Protein AF-A0A3D3WIV9-F1 (afdb_monomer_lite)

Secondary structure (DSSP, 8-state):
------------HHHHHHHHHHHHHHHHHHHHGGGS---EEEEEEEETTTTEEEEEEEEEE-SHHHHHHTTTT-----TTEEEEEP-SS-----

Radius of gyration: 25.14 Å; chains: 1; bounding box: 45×30×82 Å

Sequence (94 aa):
MQTLARWNFNLSTRAKIAVITFALIILVCAKVSQGLANDLIRLSLYDPDHDQWHDILAELAVTPEQRRTGLMHRQYLSDHHGMLFIYEQERPLS

Structure (mmCIF, N/CA/C/O backbone):
data_AF-A0A3D3WIV9-F1
#
_entry.id   AF-A0A3D3WIV9-F1
#
loop_
_atom_site.group_PDB
_atom_site.id
_atom_site.type_symbol
_atom_site.label_atom_id
_atom_site.label_alt_id
_atom_site.label_comp_id
_atom_site.label_asym_id
_atom_site.label_entity_id
_atom_site.label_seq_id
_atom_site.pdbx_PDB_ins_code
_atom_site.Cartn_x
_atom_site.Cartn_y
_atom_site.Cartn_z
_atom_site.occupancy
_atom_site.B_iso_or_equiv
_atom_site.auth_seq_id
_atom_site.auth_comp_id
_atom_site.auth_asym_id
_atom_site.auth_atom_id
_atom_site.pdbx_PDB_model_num
ATOM 1 N N . MET A 1 1 ? -2.279 5.717 60.442 1.00 43.25 1 MET A N 1
ATOM 2 C CA . MET A 1 1 ? -1.724 5.873 59.082 1.00 43.25 1 MET A CA 1
ATOM 3 C C . MET A 1 1 ? -2.817 5.551 58.069 1.00 43.25 1 MET A C 1
ATOM 5 O O . MET A 1 1 ? -3.376 4.471 58.141 1.00 43.25 1 MET A O 1
ATOM 9 N N . GLN A 1 2 ? -3.096 6.520 57.190 1.00 49.62 2 GLN A N 1
ATOM 10 C CA . GLN A 1 2 ? -3.795 6.440 55.894 1.00 49.62 2 GLN A CA 1
ATOM 11 C C . GLN A 1 2 ? -5.292 6.068 55.875 1.00 49.62 2 GLN A C 1
ATOM 13 O O . GLN A 1 2 ? -5.693 4.931 55.653 1.00 49.62 2 GLN A O 1
ATOM 18 N N . THR A 1 3 ? -6.131 7.096 56.006 1.00 50.66 3 THR A N 1
ATOM 19 C CA . THR A 1 3 ? -7.506 7.123 55.497 1.00 50.66 3 THR A CA 1
ATOM 20 C C . THR A 1 3 ? -7.479 7.138 53.965 1.00 50.66 3 THR A C 1
ATOM 22 O O . THR A 1 3 ? -7.077 8.122 53.347 1.00 50.66 3 THR A O 1
ATOM 25 N N . LEU 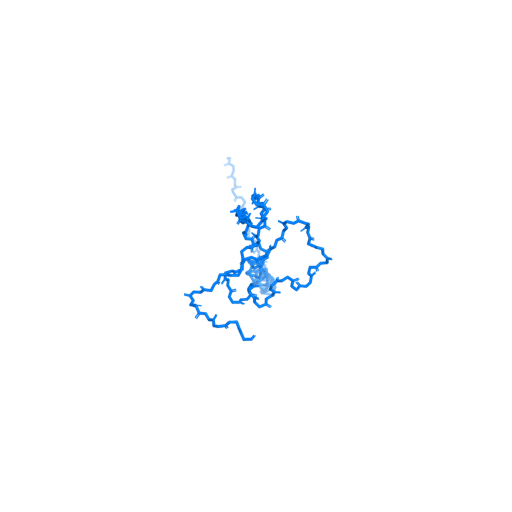A 1 4 ? -7.893 6.035 53.338 1.00 51.25 4 LEU A N 1
ATOM 26 C CA . LEU A 1 4 ? -8.054 5.944 51.886 1.00 51.25 4 LEU A CA 1
ATOM 27 C C . LEU A 1 4 ? -9.210 6.851 51.443 1.00 51.25 4 LEU A C 1
ATOM 29 O O . LEU A 1 4 ? -10.379 6.585 51.728 1.00 51.25 4 LEU A O 1
ATOM 33 N N . ALA A 1 5 ? -8.874 7.940 50.753 1.00 52.62 5 ALA A N 1
ATOM 34 C CA . ALA A 1 5 ? -9.834 8.835 50.124 1.00 52.62 5 ALA A CA 1
ATOM 35 C C . ALA A 1 5 ? -10.602 8.078 49.029 1.00 52.62 5 ALA A C 1
ATOM 37 O O . ALA A 1 5 ? -10.115 7.879 47.916 1.00 52.62 5 ALA A O 1
ATOM 38 N N . ARG A 1 6 ? -11.821 7.636 49.350 1.00 54.12 6 ARG A N 1
ATOM 39 C CA . ARG A 1 6 ? -12.764 7.081 48.376 1.00 54.12 6 ARG A CA 1
ATOM 40 C C . ARG A 1 6 ? -13.321 8.233 47.536 1.00 54.12 6 ARG A C 1
ATOM 42 O O . ARG A 1 6 ? -14.307 8.858 47.917 1.00 54.12 6 ARG A O 1
ATOM 49 N N . TRP A 1 7 ? -12.660 8.528 46.417 1.00 50.84 7 TRP A N 1
ATOM 50 C CA . TRP A 1 7 ? -13.111 9.499 45.417 1.00 50.84 7 TRP A CA 1
ATOM 51 C C . TRP A 1 7 ? -14.453 9.061 44.826 1.00 50.84 7 TRP A C 1
ATOM 53 O O . TRP A 1 7 ? -14.517 8.228 43.926 1.00 50.84 7 TRP A O 1
ATOM 63 N N . ASN A 1 8 ? -15.545 9.610 45.353 1.00 61.12 8 ASN A N 1
ATOM 64 C CA . ASN A 1 8 ? -16.885 9.360 44.846 1.00 61.12 8 ASN A CA 1
ATOM 65 C C . ASN A 1 8 ? -17.212 10.445 43.809 1.00 61.12 8 ASN A C 1
ATOM 67 O O . ASN A 1 8 ? -17.710 11.516 44.153 1.00 61.12 8 ASN A O 1
ATOM 71 N N . PHE A 1 9 ? -16.900 10.190 42.535 1.00 61.56 9 PHE A N 1
ATOM 72 C CA . PHE A 1 9 ? -17.320 11.050 41.425 1.00 61.56 9 PHE A CA 1
ATOM 73 C C . PHE A 1 9 ? -18.842 10.959 41.266 1.00 61.56 9 PHE A C 1
ATOM 75 O O . PHE A 1 9 ? -19.372 10.109 40.549 1.00 61.56 9 PHE A O 1
ATOM 82 N N . ASN A 1 10 ? -19.570 11.826 41.968 1.00 65.00 10 ASN A N 1
ATOM 83 C CA . ASN A 1 10 ? -21.022 11.895 41.877 1.00 65.00 10 ASN A CA 1
ATOM 84 C C . ASN A 1 10 ? -21.417 12.737 40.658 1.00 65.00 10 ASN A C 1
ATOM 86 O O . ASN A 1 10 ? -21.751 13.916 40.746 1.00 65.00 10 ASN A O 1
ATOM 90 N N . LEU A 1 11 ? -21.274 12.127 39.484 1.00 63.56 11 LEU A N 1
ATOM 91 C CA . LEU A 1 11 ? -21.580 12.755 38.209 1.00 63.56 11 LEU A CA 1
ATOM 92 C C . LEU A 1 11 ? -23.107 12.776 38.008 1.00 63.56 11 LEU A C 1
ATOM 94 O O . LEU A 1 11 ? -23.766 11.740 38.142 1.00 63.56 11 LEU A O 1
ATOM 98 N N . SER A 1 12 ? -23.684 13.941 37.697 1.00 74.69 12 SER A N 1
ATOM 99 C CA . SER A 1 12 ? -25.124 14.063 37.427 1.00 74.69 12 SER A CA 1
ATOM 100 C C . SER A 1 12 ? -25.539 13.155 36.259 1.00 74.69 12 SER A C 1
ATOM 102 O O . SER A 1 12 ? -24.744 12.891 35.354 1.00 74.69 12 SER A O 1
ATOM 104 N N . THR A 1 13 ? -26.786 12.669 36.244 1.00 71.12 13 THR A N 1
ATOM 105 C CA . THR A 1 13 ? -27.288 11.737 35.209 1.00 71.12 13 THR A CA 1
ATOM 106 C C . THR A 1 13 ? -27.032 12.252 33.787 1.00 71.12 13 THR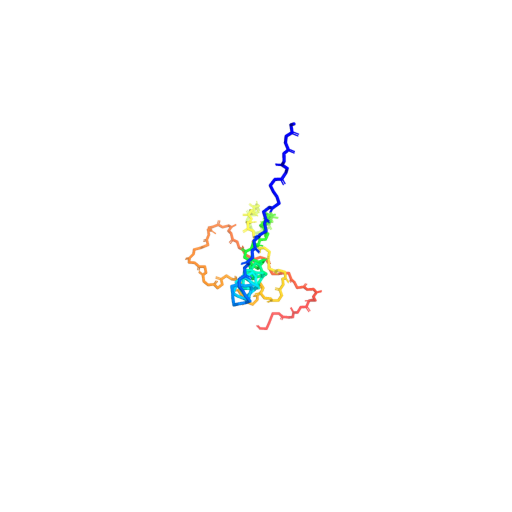 A C 1
ATOM 108 O O . THR A 1 13 ? -26.656 11.487 32.906 1.00 71.12 13 THR A O 1
ATOM 111 N N . ARG A 1 14 ? -27.130 13.573 33.584 1.00 76.38 14 ARG A N 1
ATOM 112 C CA . ARG A 1 14 ? -26.835 14.255 32.313 1.00 76.38 14 ARG A CA 1
ATOM 113 C C . ARG A 1 14 ? -25.359 14.178 31.913 1.00 76.38 14 ARG A C 1
ATOM 115 O O . ARG A 1 14 ? -25.056 13.932 30.751 1.00 76.38 14 ARG A O 1
ATOM 122 N N . ALA A 1 15 ? -24.450 14.347 32.868 1.00 77.94 15 ALA A N 1
ATOM 123 C CA . ALA A 1 15 ? -23.017 14.270 32.616 1.00 77.94 15 ALA A CA 1
ATOM 124 C C . ALA A 1 15 ? -22.549 12.820 32.384 1.00 77.94 15 ALA A C 1
ATOM 126 O O . ALA A 1 15 ? -21.679 12.594 31.551 1.00 77.94 15 ALA A O 1
ATOM 127 N N . LYS A 1 16 ? -23.189 11.820 33.010 1.00 79.56 16 LYS A N 1
ATOM 128 C CA . LYS A 1 16 ? -22.961 10.399 32.679 1.00 79.56 16 LYS A CA 1
ATOM 129 C C . LYS A 1 16 ? -23.355 10.080 31.237 1.00 79.56 16 LYS A C 1
ATOM 131 O O . LYS A 1 16 ? -22.587 9.435 30.534 1.00 79.56 16 LYS A O 1
ATOM 136 N N . ILE A 1 17 ? -24.513 10.571 30.790 1.00 81.44 17 ILE A N 1
ATOM 137 C CA . ILE A 1 17 ? -24.978 10.384 29.407 1.00 81.44 17 ILE A CA 1
ATOM 138 C C . ILE A 1 17 ? -23.996 11.022 28.420 1.00 81.44 17 ILE A C 1
ATOM 140 O O . ILE A 1 17 ? -23.601 10.357 27.472 1.00 81.44 17 ILE A O 1
ATOM 144 N N . ALA A 1 18 ? -23.552 12.258 28.674 1.00 82.25 18 ALA A N 1
ATOM 145 C CA . ALA A 1 18 ? -22.577 12.946 27.824 1.00 82.25 18 ALA A CA 1
ATOM 146 C C . ALA A 1 18 ? -21.222 12.219 27.743 1.00 82.25 18 ALA A C 1
ATOM 148 O O . ALA A 1 18 ? -20.632 12.129 26.671 1.00 82.25 18 ALA A O 1
ATOM 149 N N . VAL A 1 19 ? -20.734 11.666 28.857 1.00 85.62 19 VAL A N 1
ATOM 150 C CA . VAL A 1 19 ? -19.489 10.882 28.867 1.00 85.62 19 VAL A CA 1
ATOM 151 C C . VAL A 1 19 ? -19.659 9.576 28.091 1.00 85.62 19 VAL A C 1
ATOM 153 O O . VAL A 1 19 ? -18.771 9.208 27.328 1.00 85.62 19 VAL A O 1
ATOM 156 N N . ILE A 1 20 ? -20.801 8.898 28.236 1.00 87.00 20 ILE A N 1
ATOM 157 C CA . ILE A 1 20 ? -21.091 7.659 27.504 1.00 87.00 20 ILE A CA 1
ATOM 158 C C . ILE A 1 20 ? -21.209 7.928 26.002 1.00 87.00 20 ILE A C 1
ATOM 160 O O . ILE A 1 20 ? -20.626 7.185 25.218 1.00 87.00 20 ILE A O 1
ATOM 164 N N . THR A 1 21 ? -21.913 8.983 25.581 1.00 85.00 21 THR A N 1
ATOM 165 C CA . THR A 1 21 ? -22.030 9.326 24.156 1.00 85.00 21 THR A CA 1
ATOM 166 C C . THR A 1 21 ? -20.694 9.754 23.567 1.00 85.00 21 THR A C 1
ATOM 168 O O . THR A 1 21 ? -20.350 9.311 22.475 1.00 85.00 21 THR A O 1
ATOM 171 N N . PHE A 1 22 ? -19.899 10.544 24.291 1.00 86.00 22 PHE A N 1
ATOM 172 C CA . PHE A 1 22 ? -18.556 10.920 23.854 1.00 86.00 22 PHE A CA 1
ATOM 173 C C . PHE A 1 22 ? -17.625 9.701 23.741 1.00 86.00 22 PHE A C 1
ATOM 175 O O . PHE A 1 22 ? -16.928 9.548 22.740 1.00 86.00 22 PHE A O 1
ATOM 182 N N . ALA A 1 23 ? -17.675 8.777 24.707 1.00 84.56 23 ALA A N 1
ATOM 183 C CA . ALA A 1 23 ? -16.933 7.518 24.648 1.00 84.56 23 ALA A CA 1
ATOM 184 C C . ALA A 1 23 ? -17.390 6.622 23.480 1.00 84.56 23 ALA A C 1
ATOM 186 O O . ALA A 1 23 ? -16.554 6.014 22.813 1.00 84.56 23 ALA A O 1
ATOM 187 N N . LEU A 1 24 ? -18.695 6.581 23.185 1.00 84.69 24 LEU A N 1
ATOM 188 C CA . LEU A 1 24 ? -19.253 5.874 22.026 1.00 84.69 24 LEU A CA 1
ATOM 189 C C . LEU A 1 24 ? -18.765 6.467 20.700 1.00 84.69 24 LEU A C 1
ATOM 191 O O . LEU A 1 24 ? -18.384 5.718 19.804 1.00 84.69 24 LEU A O 1
ATOM 195 N N . ILE A 1 25 ? -18.721 7.795 20.583 1.00 84.44 25 ILE A N 1
ATOM 196 C CA . ILE A 1 25 ? -18.210 8.486 19.389 1.00 84.44 25 ILE A CA 1
ATOM 197 C C . ILE A 1 25 ? -16.725 8.164 19.170 1.00 84.44 25 ILE A C 1
ATOM 199 O O . ILE A 1 25 ? -16.329 7.830 1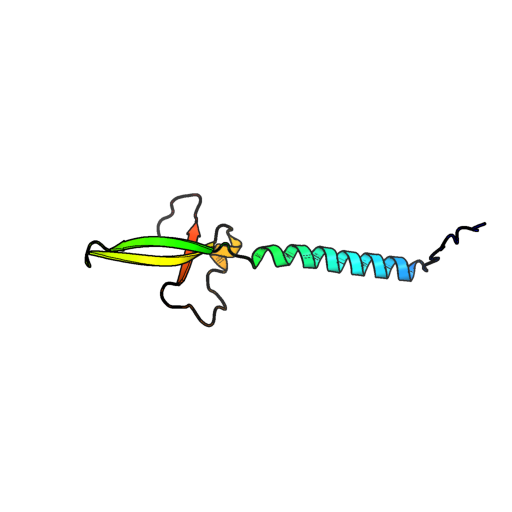8.053 1.00 84.44 25 ILE A O 1
ATOM 203 N N . ILE A 1 26 ? -15.911 8.192 20.231 1.00 80.75 26 ILE A N 1
ATOM 204 C CA . ILE A 1 26 ? -14.489 7.817 20.156 1.00 80.75 26 ILE A CA 1
ATOM 205 C C . ILE A 1 26 ? -14.329 6.351 19.725 1.00 80.75 26 ILE A C 1
ATOM 20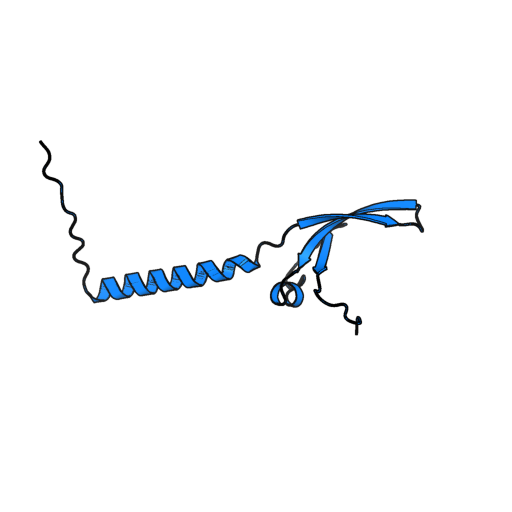7 O O . ILE A 1 26 ? -13.496 6.051 18.867 1.00 80.75 26 ILE A O 1
ATOM 211 N N . LEU A 1 27 ? -15.151 5.443 20.264 1.00 78.31 27 LEU A N 1
ATOM 212 C CA . LEU A 1 27 ? -15.110 4.019 19.926 1.00 78.31 27 LEU A CA 1
ATOM 213 C C . LEU A 1 27 ? -15.438 3.756 18.445 1.00 78.31 27 LEU A C 1
ATOM 215 O O . LEU A 1 27 ? -14.794 2.915 17.820 1.00 78.31 27 LEU A O 1
ATOM 219 N N . VAL A 1 28 ? -16.406 4.481 17.874 1.00 74.12 28 VAL A N 1
ATOM 220 C CA . VAL A 1 28 ? -16.765 4.377 16.448 1.00 74.12 28 VAL A CA 1
ATOM 221 C C . VAL A 1 28 ? -15.641 4.916 15.557 1.00 74.12 28 VAL A C 1
ATOM 223 O O . VAL A 1 28 ? -15.285 4.279 14.567 1.00 74.12 28 VAL A O 1
ATOM 226 N N . CYS A 1 29 ? -15.029 6.041 15.932 1.00 70.75 29 CYS A N 1
ATOM 227 C CA . CYS A 1 29 ? -13.957 6.663 15.152 1.00 70.75 29 CYS A CA 1
ATOM 228 C C . CYS A 1 29 ? -12.708 5.765 15.055 1.00 70.75 29 CYS A C 1
ATOM 230 O O . CYS A 1 29 ? -12.107 5.639 13.989 1.00 70.75 29 CYS A O 1
ATOM 232 N N . ALA A 1 30 ? -12.367 5.050 16.134 1.00 62.47 30 ALA A N 1
ATOM 233 C CA . ALA A 1 30 ? -11.224 4.135 16.160 1.00 62.47 30 ALA A CA 1
ATOM 234 C C . ALA A 1 30 ? -11.339 2.969 15.157 1.00 62.47 30 ALA A C 1
ATOM 236 O O . ALA A 1 30 ? -10.326 2.433 14.710 1.00 62.47 30 ALA A O 1
ATOM 237 N N . LYS A 1 31 ? -12.561 2.566 14.781 1.00 61.16 31 LYS A N 1
ATOM 238 C CA . LYS A 1 31 ? -12.777 1.461 13.835 1.00 61.16 31 LYS A CA 1
ATOM 239 C C . LYS A 1 31 ? -12.538 1.860 12.377 1.00 61.16 31 LYS A C 1
ATOM 241 O O . LYS A 1 31 ? -12.194 0.984 11.586 1.00 61.16 31 LYS A O 1
ATOM 246 N N . VAL A 1 32 ? -12.674 3.144 12.037 1.00 60.94 32 VAL A N 1
ATOM 247 C CA . VAL A 1 32 ? -12.512 3.673 10.669 1.00 60.94 32 VAL A CA 1
ATOM 248 C C . VAL A 1 32 ? -11.046 3.735 10.228 1.00 60.94 32 VAL A C 1
ATOM 250 O O . VAL A 1 32 ? -10.750 3.521 9.056 1.00 60.94 32 VAL A O 1
ATOM 253 N N . SER A 1 33 ? -10.110 3.952 11.153 1.00 56.66 33 SER A N 1
ATOM 254 C CA . SER A 1 33 ? -8.690 4.155 10.817 1.00 56.66 33 SER A CA 1
ATOM 255 C C . SER A 1 33 ? -7.951 2.893 10.355 1.00 56.66 33 SER A C 1
ATOM 257 O O . SER A 1 33 ? -6.830 2.983 9.865 1.00 56.66 33 SER A O 1
ATOM 259 N N . GLN A 1 34 ? -8.563 1.715 10.493 1.00 54.25 34 GLN A N 1
ATOM 260 C CA . GLN A 1 34 ? -7.941 0.427 10.161 1.00 54.25 34 GLN A CA 1
ATOM 261 C C . GLN A 1 34 ? -7.763 0.216 8.644 1.00 54.25 34 GLN A C 1
ATOM 263 O O . GLN A 1 34 ? -7.011 -0.661 8.241 1.00 54.25 34 GLN A O 1
ATOM 268 N N . GLY A 1 35 ? -8.425 1.019 7.802 1.00 53.94 35 GLY A N 1
ATOM 269 C CA . GLY A 1 35 ? -8.319 0.946 6.339 1.00 53.94 35 GLY A CA 1
ATOM 270 C C . GLY A 1 35 ? -7.240 1.834 5.707 1.00 53.94 35 GLY A C 1
ATOM 271 O O . GLY A 1 35 ? -7.205 1.928 4.486 1.00 53.94 35 GLY A O 1
ATOM 272 N N . LEU A 1 36 ? -6.408 2.523 6.501 1.00 56.53 36 LEU A N 1
ATOM 273 C CA . LEU A 1 36 ? -5.431 3.501 5.989 1.00 56.53 36 LEU A CA 1
ATOM 274 C C . LEU A 1 36 ? -3.985 2.988 5.919 1.00 56.53 36 LEU A C 1
ATOM 276 O O . LEU A 1 36 ? -3.154 3.627 5.280 1.00 56.53 36 LEU A O 1
ATOM 280 N N . ALA A 1 37 ? -3.668 1.863 6.563 1.00 56.75 37 ALA A N 1
ATOM 281 C CA . ALA A 1 37 ? -2.333 1.273 6.523 1.00 56.75 37 ALA A CA 1
ATOM 282 C C . ALA A 1 37 ? -2.321 0.107 5.526 1.00 56.75 37 ALA A C 1
ATOM 284 O O . ALA A 1 37 ? -2.717 -1.007 5.865 1.00 56.75 37 ALA A O 1
ATOM 285 N N . ASN A 1 38 ? -1.905 0.380 4.289 1.00 67.50 38 ASN A N 1
ATOM 286 C CA . ASN A 1 38 ? -1.629 -0.672 3.314 1.00 67.50 38 ASN A CA 1
ATOM 287 C C . ASN A 1 38 ? -0.245 -1.259 3.589 1.00 67.50 38 ASN A C 1
ATOM 289 O O . ASN A 1 38 ? 0.709 -0.521 3.843 1.00 67.50 38 ASN A O 1
ATOM 293 N N . ASP A 1 39 ? -0.145 -2.581 3.532 1.00 80.31 39 ASP A N 1
ATOM 294 C CA . ASP A 1 39 ? 1.124 -3.278 3.704 1.00 80.31 39 ASP A CA 1
ATOM 295 C C . ASP A 1 39 ? 1.996 -3.074 2.454 1.00 80.31 39 ASP A C 1
ATOM 297 O O . ASP A 1 39 ? 1.492 -3.157 1.330 1.00 80.31 39 ASP A O 1
ATOM 301 N N . LEU A 1 40 ? 3.278 -2.750 2.637 1.00 86.38 40 LEU A N 1
ATOM 302 C CA . LEU A 1 40 ? 4.192 -2.419 1.541 1.00 86.38 40 LEU A CA 1
ATOM 303 C C . LEU A 1 40 ? 5.137 -3.592 1.288 1.00 86.38 40 LEU A C 1
ATOM 305 O O . LEU A 1 40 ? 5.917 -3.973 2.160 1.00 86.38 40 LEU A O 1
ATOM 309 N N . ILE A 1 41 ? 5.105 -4.132 0.074 1.00 90.19 41 ILE A N 1
ATOM 310 C CA . ILE A 1 41 ? 5.930 -5.268 -0.338 1.00 90.19 41 ILE A CA 1
ATOM 311 C C . ILE A 1 41 ? 6.922 -4.867 -1.429 1.00 90.19 41 ILE A C 1
ATOM 313 O O . ILE A 1 41 ? 6.647 -3.993 -2.249 1.00 90.19 41 ILE A O 1
ATOM 317 N N . ARG A 1 42 ? 8.082 -5.530 -1.465 1.00 92.38 42 ARG A N 1
ATOM 318 C CA . ARG A 1 42 ? 9.061 -5.394 -2.550 1.00 92.38 42 ARG A CA 1
ATOM 319 C C . ARG A 1 42 ? 8.922 -6.567 -3.513 1.00 92.38 42 ARG A C 1
ATOM 321 O O . ARG A 1 42 ? 9.005 -7.719 -3.096 1.00 92.38 42 ARG A O 1
ATOM 328 N N . LEU A 1 43 ? 8.724 -6.260 -4.786 1.00 91.00 43 LEU A N 1
ATOM 329 C CA . LEU A 1 43 ? 8.600 -7.208 -5.884 1.00 91.00 43 LEU A CA 1
ATOM 330 C C . LEU A 1 43 ? 9.818 -7.052 -6.792 1.00 91.00 43 LEU A C 1
ATOM 332 O O . LEU A 1 43 ? 10.015 -5.979 -7.353 1.00 91.00 43 LEU A O 1
ATOM 336 N N . SER A 1 44 ? 10.616 -8.105 -6.944 1.00 93.06 44 SER A N 1
ATOM 337 C CA . SER A 1 44 ? 11.707 -8.139 -7.921 1.00 93.06 44 SER A CA 1
ATOM 338 C C . SER A 1 44 ? 11.211 -8.860 -9.173 1.00 93.06 44 SER A C 1
ATOM 340 O O . SER A 1 44 ? 10.941 -10.061 -9.136 1.00 93.06 44 SER A O 1
ATOM 342 N N . LEU A 1 45 ? 11.035 -8.118 -10.263 1.00 91.06 45 LEU A N 1
ATOM 343 C CA . LEU A 1 45 ? 10.574 -8.616 -11.557 1.00 91.06 45 LEU A CA 1
ATOM 344 C C . LEU A 1 45 ? 11.757 -8.706 -12.516 1.00 91.06 45 LEU A C 1
ATOM 346 O O . LEU A 1 45 ? 12.536 -7.764 -12.624 1.00 91.06 45 LEU A O 1
ATOM 350 N N . TYR A 1 46 ? 11.881 -9.825 -13.219 1.00 94.06 46 TYR A N 1
ATOM 351 C CA . TYR A 1 46 ? 12.863 -9.971 -14.287 1.00 94.06 46 TYR A CA 1
ATOM 352 C C . TYR A 1 46 ? 12.227 -9.570 -15.618 1.00 94.06 46 TYR A C 1
ATOM 354 O O . TYR A 1 46 ? 11.169 -10.092 -15.974 1.00 94.06 46 TYR A O 1
ATOM 362 N N . ASP A 1 47 ? 12.865 -8.641 -16.323 1.00 93.69 47 ASP A N 1
ATOM 363 C CA . ASP A 1 47 ? 12.500 -8.217 -17.670 1.00 93.69 47 ASP A CA 1
ATOM 364 C C . ASP A 1 47 ? 13.376 -8.975 -18.685 1.00 93.69 47 ASP A C 1
ATOM 366 O O . ASP A 1 47 ? 14.570 -8.673 -18.804 1.00 93.69 47 ASP A O 1
ATOM 370 N N . PRO A 1 48 ? 12.818 -9.972 -19.400 1.00 94.06 48 PRO A N 1
ATOM 371 C CA . PRO A 1 48 ? 13.572 -10.780 -20.352 1.00 94.06 48 PRO A CA 1
ATOM 372 C C . PRO A 1 48 ? 13.955 -10.013 -21.624 1.00 94.06 48 PRO A C 1
ATOM 374 O O . PRO A 1 48 ? 14.913 -10.405 -22.285 1.00 94.06 48 PRO A O 1
ATOM 377 N N . ASP A 1 49 ? 13.241 -8.938 -21.973 1.00 95.81 49 ASP A N 1
ATOM 378 C CA . ASP A 1 49 ? 13.503 -8.175 -23.198 1.00 95.81 49 ASP A CA 1
ATOM 379 C C . ASP A 1 49 ? 14.748 -7.289 -23.047 1.00 95.81 49 ASP A C 1
ATOM 381 O O . ASP A 1 49 ? 15.468 -7.038 -24.016 1.00 95.81 49 ASP A O 1
ATOM 385 N N . HIS A 1 50 ? 15.028 -6.850 -21.817 1.00 92.75 50 HIS A N 1
ATOM 386 C CA . HIS A 1 50 ? 16.163 -5.988 -21.479 1.00 92.75 50 HIS A CA 1
ATOM 387 C C . HIS A 1 50 ? 17.236 -6.680 -20.619 1.00 92.75 50 HIS A C 1
ATOM 389 O O . HIS A 1 50 ? 18.210 -6.031 -20.242 1.00 92.75 50 HIS A O 1
ATOM 395 N N . ASP A 1 51 ? 17.064 -7.970 -20.310 1.00 95.00 51 ASP A N 1
ATOM 396 C CA . ASP A 1 51 ? 17.944 -8.779 -19.450 1.00 95.00 51 ASP A CA 1
ATOM 397 C C . ASP A 1 51 ? 18.290 -8.095 -18.111 1.00 95.00 51 ASP A C 1
ATOM 399 O O . ASP A 1 51 ? 19.443 -8.032 -17.679 1.00 95.00 51 ASP A O 1
ATOM 403 N N . GLN A 1 52 ? 17.279 -7.529 -17.447 1.00 95.38 52 GLN A N 1
ATOM 404 C CA . GLN A 1 52 ? 17.465 -6.732 -16.232 1.00 95.38 52 GLN A CA 1
ATOM 405 C C . GLN A 1 52 ? 16.435 -7.063 -15.148 1.00 95.38 52 GLN A C 1
ATOM 407 O O . GLN A 1 52 ? 15.329 -7.527 -15.419 1.00 95.38 52 GLN A O 1
ATOM 412 N N . TRP A 1 53 ? 16.799 -6.798 -13.893 1.00 94.88 53 TRP A N 1
ATOM 413 C CA . TRP A 1 53 ? 15.896 -6.912 -12.748 1.00 94.88 53 TRP A CA 1
ATOM 414 C C . TRP A 1 53 ? 15.347 -5.542 -12.353 1.00 94.88 53 TRP A C 1
ATOM 416 O O . TRP A 1 53 ? 16.106 -4.590 -12.172 1.00 94.88 53 TRP A O 1
ATOM 426 N N . HIS A 1 54 ? 14.034 -5.466 -12.152 1.00 92.12 54 HIS A N 1
ATOM 427 C CA . HIS A 1 54 ? 13.334 -4.298 -11.637 1.00 92.12 54 HIS A CA 1
ATOM 428 C C . HIS A 1 54 ? 12.806 -4.570 -10.240 1.00 92.12 54 HIS A C 1
ATOM 430 O O . HIS A 1 54 ? 12.054 -5.518 -10.022 1.00 92.12 54 HIS A O 1
ATOM 436 N N . ASP A 1 55 ? 13.142 -3.695 -9.302 1.00 93.38 55 ASP A N 1
ATOM 437 C CA . ASP A 1 55 ? 12.529 -3.698 -7.983 1.00 93.38 55 ASP A CA 1
ATOM 438 C C . ASP A 1 55 ? 11.359 -2.724 -7.954 1.00 93.38 55 ASP A C 1
ATOM 440 O O . ASP A 1 55 ? 11.533 -1.552 -8.267 1.00 93.38 55 ASP A O 1
ATOM 444 N N . ILE A 1 56 ? 10.184 -3.198 -7.546 1.00 92.75 56 ILE A N 1
ATOM 445 C CA . ILE A 1 56 ? 8.969 -2.398 -7.393 1.00 92.75 56 ILE A CA 1
ATOM 446 C C . ILE A 1 56 ? 8.496 -2.475 -5.946 1.00 92.75 56 ILE A C 1
ATOM 448 O O . ILE A 1 56 ? 8.318 -3.558 -5.390 1.00 92.75 56 ILE A O 1
ATOM 452 N N . LEU A 1 57 ? 8.250 -1.321 -5.335 1.00 93.69 57 LEU A N 1
ATOM 453 C CA . LEU A 1 57 ? 7.604 -1.210 -4.032 1.00 93.69 57 LEU A CA 1
ATOM 454 C C . LEU A 1 57 ? 6.091 -1.075 -4.223 1.00 93.69 57 LEU A C 1
ATOM 456 O O . LEU A 1 57 ? 5.598 -0.042 -4.670 1.00 93.69 57 LEU A O 1
ATOM 460 N N . ALA A 1 58 ? 5.344 -2.124 -3.893 1.00 92.12 58 ALA A N 1
ATOM 461 C CA . ALA A 1 58 ? 3.906 -2.186 -4.105 1.00 92.12 58 ALA A CA 1
ATOM 462 C C . ALA A 1 58 ? 3.127 -2.185 -2.787 1.00 92.12 58 ALA A C 1
ATOM 464 O O . ALA A 1 58 ? 3.421 -2.950 -1.873 1.00 92.12 58 ALA A O 1
ATOM 465 N N . GLU A 1 59 ? 2.095 -1.353 -2.706 1.00 90.75 59 GLU A N 1
ATOM 466 C CA . GLU A 1 59 ? 1.095 -1.418 -1.637 1.00 90.75 59 GLU A CA 1
ATOM 467 C C . GLU A 1 59 ? 0.097 -2.549 -1.906 1.00 90.75 59 GLU A C 1
ATOM 469 O O . GLU A 1 59 ? -0.386 -2.689 -3.028 1.00 90.75 59 GLU A O 1
ATOM 474 N N . LEU A 1 60 ? -0.251 -3.340 -0.895 1.00 89.69 60 LEU A N 1
ATOM 475 C CA . LEU A 1 60 ? -1.220 -4.426 -1.029 1.00 89.69 60 LEU A CA 1
ATOM 476 C C . LEU A 1 60 ? -2.663 -3.932 -0.869 1.00 89.69 60 LEU A C 1
ATOM 478 O O . LEU A 1 60 ? -3.055 -3.441 0.189 1.00 89.69 60 LEU A O 1
ATOM 482 N N . ALA A 1 61 ? -3.478 -4.148 -1.903 1.00 90.19 61 ALA A N 1
ATOM 483 C CA . ALA A 1 61 ? -4.924 -3.960 -1.865 1.00 90.19 61 ALA A CA 1
ATOM 484 C C . ALA A 1 61 ? -5.629 -5.325 -1.818 1.00 90.19 61 ALA A C 1
ATOM 486 O O . ALA A 1 61 ? -5.871 -5.954 -2.853 1.00 90.19 61 ALA A O 1
ATOM 487 N N . VAL A 1 62 ? -5.951 -5.782 -0.604 1.00 86.62 62 VAL A N 1
ATOM 488 C CA . VAL A 1 62 ? -6.537 -7.111 -0.354 1.00 86.62 62 VAL A CA 1
ATOM 489 C C . VAL A 1 62 ? -8.059 -7.016 -0.223 1.00 86.62 62 VAL A C 1
ATOM 491 O O . VAL A 1 62 ? -8.804 -7.753 -0.875 1.00 86.62 62 VAL A O 1
ATOM 494 N N . THR A 1 63 ? -8.562 -6.071 0.575 1.00 87.31 63 THR A N 1
ATOM 495 C CA . THR A 1 63 ? -10.008 -5.949 0.808 1.00 87.31 63 THR A CA 1
ATOM 496 C C . THR A 1 63 ? -10.736 -5.359 -0.407 1.00 87.31 63 THR A C 1
ATOM 498 O O . THR A 1 63 ? -10.142 -4.612 -1.193 1.00 87.31 63 THR A O 1
ATOM 501 N N . PRO A 1 64 ? -12.033 -5.663 -0.604 1.00 87.12 64 PRO A N 1
ATOM 502 C CA . PRO A 1 64 ? -12.840 -5.012 -1.639 1.00 87.12 64 PRO A CA 1
ATOM 503 C C . PRO A 1 64 ? -12.793 -3.479 -1.560 1.00 87.12 64 PRO A C 1
ATOM 505 O O . PRO A 1 64 ? -12.711 -2.809 -2.588 1.00 87.12 64 PRO A O 1
ATOM 508 N N . GLU A 1 65 ? -12.797 -2.918 -0.351 1.00 85.06 65 GLU A N 1
ATOM 509 C CA . GLU A 1 65 ? -12.740 -1.477 -0.108 1.00 85.06 65 GLU A CA 1
ATOM 510 C C . GLU A 1 65 ? -11.390 -0.879 -0.517 1.00 85.06 65 GLU A C 1
ATOM 512 O O . GLU A 1 65 ? -11.370 0.164 -1.175 1.00 85.06 65 GLU A O 1
ATOM 517 N N . GLN A 1 66 ? -10.275 -1.543 -0.186 1.00 85.69 66 GLN A N 1
ATOM 518 C CA . GLN A 1 66 ? -8.934 -1.137 -0.620 1.00 85.69 66 GLN A CA 1
ATOM 519 C C . GLN A 1 66 ? -8.823 -1.169 -2.144 1.00 85.69 66 GLN A C 1
ATOM 521 O O . GLN A 1 66 ? -8.367 -0.200 -2.741 1.00 85.69 66 GLN A O 1
ATOM 526 N N . ARG A 1 67 ? -9.315 -2.233 -2.792 1.00 88.19 67 ARG A N 1
ATOM 527 C CA . ARG A 1 67 ? -9.297 -2.358 -4.259 1.00 88.19 67 ARG A CA 1
ATOM 528 C C . ARG A 1 67 ? -10.163 -1.301 -4.947 1.00 88.19 67 ARG A C 1
ATOM 530 O O . ARG A 1 67 ? -9.752 -0.736 -5.952 1.00 88.19 67 ARG A O 1
ATOM 537 N N . ARG A 1 68 ? -11.344 -0.998 -4.395 1.00 86.31 68 ARG A N 1
ATOM 538 C CA . ARG A 1 68 ? -12.231 0.058 -4.913 1.00 86.31 68 ARG A CA 1
ATOM 539 C C . ARG A 1 68 ? -11.611 1.448 -4.767 1.00 86.31 68 ARG A C 1
ATOM 541 O O . ARG A 1 68 ? -11.836 2.303 -5.616 1.00 86.31 68 ARG A O 1
ATOM 548 N N . THR A 1 69 ? -10.876 1.674 -3.680 1.00 88.00 69 THR A N 1
ATOM 549 C CA . THR A 1 69 ? -10.180 2.942 -3.428 1.00 88.00 69 THR A CA 1
ATOM 550 C C . THR A 1 69 ? -8.950 3.064 -4.323 1.00 88.00 69 THR A C 1
ATOM 552 O O . THR A 1 69 ? -8.719 4.119 -4.903 1.00 88.00 69 THR A O 1
ATOM 555 N N . GLY A 1 70 ? -8.185 1.984 -4.493 1.00 86.94 70 GLY A N 1
ATOM 556 C CA . GLY A 1 70 ? -6.984 1.963 -5.317 1.00 86.94 70 GLY A CA 1
ATOM 557 C C . GLY A 1 70 ? -6.027 3.100 -4.954 1.00 86.94 70 GLY A C 1
ATOM 558 O O . GLY A 1 70 ? -5.804 3.403 -3.785 1.00 86.94 70 GLY A O 1
ATOM 559 N N . LEU A 1 71 ? -5.518 3.783 -5.978 1.00 86.94 71 LEU A N 1
ATOM 560 C CA . LEU A 1 71 ? -4.685 4.980 -5.834 1.00 86.94 71 LEU A CA 1
ATOM 561 C C . LEU A 1 71 ? -5.504 6.288 -5.864 1.00 86.94 71 LEU A C 1
ATOM 563 O O . LEU A 1 71 ? -4.934 7.363 -6.068 1.00 86.94 71 LEU A O 1
ATOM 567 N N . MET A 1 72 ? -6.833 6.233 -5.692 1.00 84.56 72 MET A N 1
ATOM 568 C CA . MET A 1 72 ? -7.666 7.440 -5.678 1.00 84.56 72 MET A CA 1
ATOM 569 C C . MET A 1 72 ? -7.205 8.389 -4.566 1.00 84.56 72 MET A C 1
ATOM 571 O O . MET A 1 72 ? -6.903 7.967 -3.453 1.00 84.56 72 MET A O 1
ATOM 575 N N . HIS A 1 73 ? -7.163 9.686 -4.884 1.00 82.06 73 HIS A N 1
ATOM 576 C CA . HIS A 1 73 ? -6.653 10.775 -4.035 1.00 82.06 73 HIS A CA 1
ATOM 577 C C . HIS A 1 73 ? -5.127 10.847 -3.864 1.00 82.06 73 HIS A C 1
ATOM 579 O O . HIS A 1 73 ? -4.641 11.785 -3.225 1.00 82.06 73 HIS A O 1
ATOM 585 N N . ARG A 1 74 ? -4.351 9.936 -4.463 1.00 82.56 74 ARG A N 1
ATOM 586 C CA . ARG A 1 74 ? -2.890 10.038 -4.444 1.00 82.56 74 ARG A CA 1
ATOM 587 C C . ARG A 1 74 ? -2.423 11.131 -5.408 1.00 82.56 74 ARG A C 1
ATOM 589 O O . ARG A 1 74 ? -2.722 11.086 -6.595 1.00 82.56 74 ARG A O 1
ATOM 596 N N . GLN A 1 75 ? -1.684 12.112 -4.895 1.00 86.12 75 GLN A N 1
ATOM 597 C CA . GLN A 1 75 ? -1.161 13.224 -5.705 1.00 86.12 75 GLN A CA 1
ATOM 598 C C . GLN A 1 75 ? 0.155 12.877 -6.411 1.00 86.12 75 GLN A C 1
ATOM 600 O O . GLN A 1 75 ? 0.484 13.476 -7.429 1.00 86.12 75 GLN A O 1
ATOM 605 N N . TYR A 1 76 ? 0.910 11.924 -5.862 1.00 85.38 76 TYR A N 1
ATOM 606 C CA . TYR A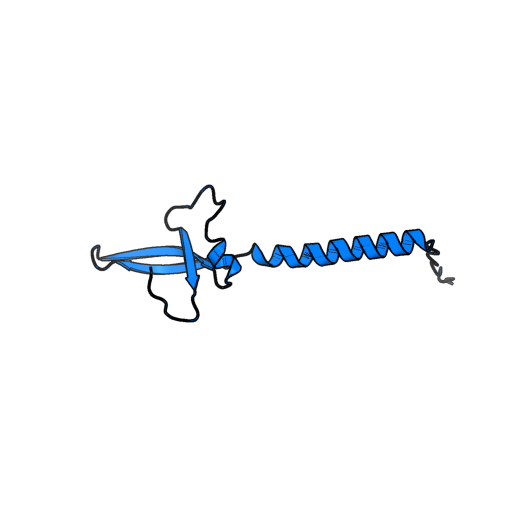 1 76 ? 2.223 11.535 -6.361 1.00 85.38 76 TYR A CA 1
ATOM 607 C C . TYR A 1 76 ? 2.487 10.048 -6.112 1.00 85.38 76 TYR A C 1
ATOM 609 O O . TYR A 1 76 ? 2.172 9.523 -5.039 1.00 85.38 76 TYR A O 1
ATOM 617 N N . LEU A 1 77 ? 3.089 9.391 -7.100 1.00 87.19 77 LEU A N 1
ATOM 618 C CA . LEU A 1 77 ? 3.578 8.020 -7.037 1.00 87.19 77 LEU A CA 1
ATOM 619 C C . LEU A 1 77 ? 5.043 8.052 -7.476 1.00 87.19 77 LEU A C 1
ATOM 621 O O . LEU A 1 77 ? 5.329 8.509 -8.580 1.00 87.19 77 LEU A O 1
ATOM 625 N N . SER A 1 78 ? 5.950 7.628 -6.599 1.00 88.56 78 SER A N 1
ATOM 626 C CA . SER A 1 78 ? 7.375 7.572 -6.919 1.00 88.56 78 SER A CA 1
ATOM 627 C C . SER A 1 78 ? 7.645 6.594 -8.059 1.00 88.56 78 SER A C 1
ATOM 629 O O . SER A 1 78 ? 6.918 5.613 -8.237 1.00 88.56 78 SER A O 1
ATOM 631 N N . ASP A 1 79 ? 8.744 6.814 -8.772 1.00 86.94 79 ASP A N 1
ATOM 632 C CA . ASP A 1 79 ? 9.252 5.832 -9.723 1.00 86.94 79 ASP A CA 1
ATOM 633 C C . ASP A 1 79 ? 9.489 4.501 -9.000 1.00 86.94 79 ASP A C 1
ATOM 635 O O . ASP A 1 79 ? 9.974 4.485 -7.867 1.00 86.94 79 ASP A O 1
ATOM 639 N N . HIS A 1 80 ? 9.141 3.387 -9.646 1.00 90.00 80 HIS A N 1
ATOM 640 C CA . HIS A 1 80 ? 9.221 2.040 -9.066 1.00 90.00 80 HIS A CA 1
ATOM 641 C C . HIS A 1 80 ? 8.292 1.796 -7.867 1.00 90.00 80 HIS A C 1
ATOM 643 O O . HIS A 1 80 ? 8.494 0.848 -7.111 1.00 90.00 80 HIS A O 1
ATOM 649 N N . HIS A 1 81 ? 7.259 2.619 -7.682 1.00 91.62 81 HIS A N 1
ATOM 650 C CA . HIS A 1 81 ? 6.189 2.339 -6.731 1.00 91.62 81 HIS A CA 1
ATOM 651 C C . HIS A 1 81 ? 4.887 1.979 -7.440 1.00 91.62 81 HIS A C 1
ATOM 653 O O . HIS A 1 81 ? 4.597 2.445 -8.539 1.00 91.62 81 HIS A O 1
ATOM 659 N N . GLY A 1 82 ? 4.067 1.167 -6.781 1.00 91.00 82 GLY A N 1
ATOM 660 C CA . GLY A 1 82 ? 2.778 0.751 -7.313 1.00 91.00 82 GLY A CA 1
ATOM 661 C C . GLY A 1 82 ? 1.817 0.258 -6.243 1.00 91.00 82 GLY A C 1
ATOM 662 O O . GLY A 1 82 ? 2.035 0.414 -5.043 1.00 91.00 82 GLY A O 1
ATOM 663 N N . MET A 1 83 ? 0.730 -0.350 -6.701 1.00 93.00 83 MET A N 1
ATOM 664 C CA . MET A 1 83 ? -0.237 -1.041 -5.858 1.00 93.00 83 MET A CA 1
ATOM 665 C C . MET A 1 83 ? -0.538 -2.400 -6.481 1.00 93.00 83 MET A C 1
ATOM 667 O O . MET A 1 83 ? -0.831 -2.484 -7.673 1.00 93.00 83 MET A O 1
ATOM 671 N N . LEU A 1 84 ? -0.451 -3.456 -5.677 1.00 91.12 84 LEU A N 1
ATOM 672 C CA . LEU A 1 84 ? -0.753 -4.822 -6.069 1.00 91.12 84 LEU A CA 1
ATOM 673 C C . LEU A 1 84 ? -2.152 -5.197 -5.572 1.00 91.12 84 LEU A C 1
ATOM 675 O O . LEU A 1 84 ? -2.422 -5.230 -4.371 1.00 91.12 84 LEU A O 1
ATOM 679 N N . PHE A 1 85 ? -3.041 -5.497 -6.516 1.00 91.06 85 PHE A N 1
ATOM 680 C CA . PHE A 1 85 ? -4.417 -5.895 -6.243 1.00 91.06 85 PHE A CA 1
ATOM 681 C C . PHE A 1 85 ? -4.497 -7.418 -6.156 1.00 91.06 85 PHE A C 1
ATOM 683 O O . PHE A 1 85 ? -4.260 -8.106 -7.147 1.00 91.06 85 PHE A O 1
ATOM 690 N N . ILE A 1 86 ? -4.858 -7.943 -4.986 1.00 88.06 86 ILE A N 1
ATOM 691 C CA . ILE A 1 86 ? -5.018 -9.385 -4.780 1.00 88.06 86 ILE A CA 1
ATOM 692 C C . ILE A 1 86 ? -6.501 -9.741 -4.894 1.00 88.06 86 ILE A C 1
ATOM 694 O O . ILE A 1 86 ? -7.344 -9.203 -4.174 1.00 88.06 86 ILE A O 1
ATOM 698 N N . TYR A 1 87 ? -6.826 -10.651 -5.811 1.00 88.31 87 TYR A N 1
ATOM 699 C CA . TYR A 1 87 ? -8.169 -11.196 -5.987 1.00 88.31 87 TYR A CA 1
ATOM 700 C C . TYR A 1 87 ? -8.170 -12.668 -5.574 1.00 88.31 87 TYR A C 1
ATOM 702 O O . TYR A 1 87 ? -7.301 -13.426 -5.985 1.00 88.31 87 TYR A O 1
ATOM 710 N N . GLU A 1 88 ? -9.163 -13.083 -4.788 1.00 84.38 88 GLU A N 1
ATOM 711 C CA . GLU A 1 88 ? -9.312 -14.489 -4.371 1.00 84.38 88 GLU A CA 1
ATOM 712 C C . GLU A 1 88 ? -9.674 -15.424 -5.532 1.00 84.38 88 GLU A C 1
ATOM 714 O O . GLU A 1 88 ? -9.447 -16.627 -5.462 1.00 84.38 88 GLU A O 1
ATOM 719 N N . GLN A 1 89 ? -10.276 -14.875 -6.587 1.00 86.25 89 GLN A N 1
ATOM 720 C CA . GLN A 1 89 ? -10.715 -15.611 -7.765 1.00 86.25 89 GLN A CA 1
ATOM 721 C C . GLN A 1 89 ? -10.168 -14.924 -9.007 1.00 86.25 89 GLN A C 1
ATOM 723 O O . GLN A 1 89 ? -10.220 -13.694 -9.106 1.00 86.25 89 GLN A O 1
ATOM 728 N N . GLU A 1 90 ? -9.701 -15.724 -9.961 1.00 84.75 90 GLU A N 1
ATOM 729 C CA . GLU A 1 90 ? -9.355 -15.243 -11.292 1.00 84.75 90 GLU A CA 1
ATOM 730 C C . GLU A 1 90 ? -10.585 -14.599 -11.935 1.00 84.75 90 GLU A C 1
ATOM 732 O O . GLU A 1 90 ? -11.687 -15.155 -11.936 1.00 84.75 90 GLU A O 1
ATOM 737 N N . ARG A 1 91 ? -10.407 -13.386 -12.453 1.00 79.94 91 ARG A N 1
ATOM 738 C CA . ARG A 1 91 ? -11.449 -12.648 -13.161 1.00 79.94 91 ARG A CA 1
ATOM 739 C C . ARG A 1 91 ? -10.859 -12.088 -14.446 1.00 79.94 91 ARG A C 1
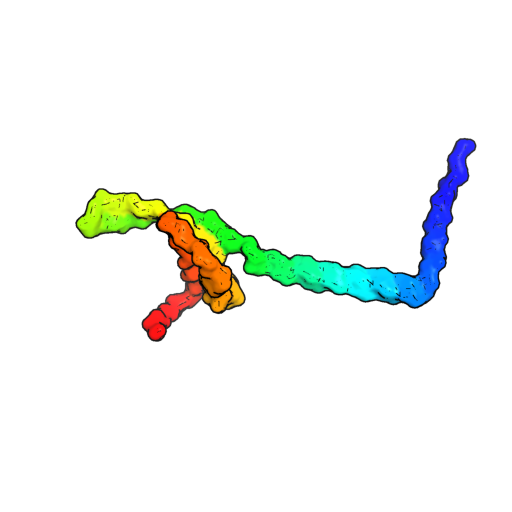ATOM 741 O O . ARG A 1 91 ? -9.727 -11.606 -14.413 1.00 79.94 91 ARG A O 1
ATOM 748 N N . PRO A 1 92 ? -11.602 -12.124 -15.560 1.00 81.06 92 PRO A N 1
ATOM 749 C CA . PRO A 1 92 ? -11.170 -11.450 -16.771 1.00 81.06 92 PRO A CA 1
ATOM 750 C C . PRO A 1 92 ? -11.060 -9.945 -16.509 1.00 81.06 92 PRO A C 1
ATOM 752 O O . PRO A 1 92 ? -11.921 -9.355 -15.851 1.00 81.06 92 PRO A O 1
ATOM 755 N N . LEU A 1 93 ? -9.996 -9.334 -17.030 1.00 71.50 93 LEU A N 1
ATOM 756 C CA . LEU A 1 93 ? -9.896 -7.883 -17.145 1.00 71.50 93 LEU A CA 1
ATOM 757 C C . LEU A 1 93 ? -10.885 -7.464 -18.243 1.00 71.50 93 LEU A C 1
ATOM 759 O O . LEU A 1 93 ? -10.672 -7.795 -19.408 1.00 71.50 93 LEU A O 1
ATOM 763 N N . SER A 1 94 ? -12.005 -6.848 -17.854 1.00 65.56 94 SER A N 1
ATOM 764 C CA . SER A 1 94 ? -13.020 -6.318 -18.779 1.00 65.56 94 SER A CA 1
ATOM 765 C C . SER A 1 94 ? -12.673 -4.919 -19.255 1.00 65.56 94 SER A C 1
ATOM 767 O O . SER A 1 94 ? -12.316 -4.114 -18.362 1.00 65.56 94 SER A O 1
#

pLDDT: mean 80.02, std 13.68, range [43.25, 95.81]

Foldseek 3Di:
DDDDPPPDPPQPPVRVVVVVVVVVVVVVVVVVCPLPDFDWDWDWDQDPVVRDIAIATETEQEDPVSVVCACPPPPDDDPRYHYDYDDPDDDDPD